Protein AF-A0A359DE04-F1 (afdb_monomer)

Secondary structure (DSSP, 8-state):
---SS---SS--EEEEEETTEEEEEEPPPPP-S-TTSHHHHHHHHHHHHHTTS-S-------TT---HHHHHHHT-

pLDDT: mean 72.46, std 16.11, range [36.03, 96.25]

Sequence (76 aa):
TSRKPQTTRHNMLGIKTEGEVQAIYVDTPGLHKNNEKALNRFMNKNASSALKDVDVVIFVVDRTRWTDEDQMVLER

Solvent-accessible surface area (backbone atoms only — not comparable to full-atom values): 5199 Å² total; per-residue (Å²): 136,76,92,59,84,85,80,57,90,58,70,50,74,46,80,50,74,57,92,96,44,74,49,78,43,72,51,63,52,81,77,71,90,70,62,86,44,71,66,46,50,53,47,51,50,52,34,59,50,54,65,69,78,47,97,74,84,86,88,85,75,59,94,91,55,87,51,74,59,56,53,56,61,72,77,106

Mean predicted aligned error: 9.65 Å

Radius of gyration: 14.09 Å; Cα contacts (8 Å, |Δi|>4): 56; chains: 1; bounding box: 43×27×33 Å

Nearest PDB structures (foldseek):
  5epw-assembly1_A  TM=4.673E-01  e=2.264E+00  Human coronavirus NL63
  4uc9-assembly1_A  TM=3.894E-01  e=3.847E+00  Human respiratory syncytial virus A2
  4uc9-assembly4_D  TM=3.923E-01  e=9.106E+00  Human respiratory syncytial virus A2

Foldseek 3Di:
DDPDQWPDPDFDWDWDDDVPDIDTDTDQRQQDPPPPDPSNVVSVVRNVVVVVPDPDDDQDDDPVDDDVSSVVVVVD

Structure (mmCIF, N/CA/C/O backbone):
data_AF-A0A359DE04-F1
#
_entry.id   AF-A0A359DE04-F1
#
loop_
_atom_site.group_PDB
_atom_site.id
_atom_site.type_symbol
_atom_site.label_atom_id
_atom_site.label_alt_id
_atom_site.label_comp_id
_atom_site.label_asym_id
_atom_site.label_entity_id
_atom_site.label_seq_id
_atom_site.pdbx_PDB_ins_code
_atom_site.Cartn_x
_atom_site.Cartn_y
_atom_site.Cartn_z
_atom_site.occupancy
_atom_site.B_iso_or_equiv
_atom_site.auth_seq_id
_atom_site.auth_comp_id
_atom_site.auth_asym_id
_atom_site.auth_atom_id
_atom_site.pdbx_PDB_model_num
ATOM 1 N N . THR A 1 1 ? -2.528 16.050 -10.191 1.00 46.84 1 THR A N 1
ATOM 2 C CA . THR A 1 1 ? -1.734 14.809 -10.311 1.00 46.84 1 THR A CA 1
ATOM 3 C C . THR A 1 1 ? -0.346 15.165 -10.823 1.00 46.84 1 THR A C 1
ATOM 5 O O . THR A 1 1 ? -0.227 15.874 -11.815 1.00 46.84 1 THR A O 1
ATOM 8 N N . SER A 1 2 ? 0.709 14.798 -10.092 1.00 36.03 2 SER A N 1
ATOM 9 C CA . SER A 1 2 ? 2.101 15.066 -10.492 1.00 36.03 2 SER A CA 1
ATOM 10 C C . SER A 1 2 ? 2.584 13.970 -11.443 1.00 36.03 2 SER A C 1
ATOM 12 O O . SER A 1 2 ? 2.333 12.800 -11.187 1.00 36.03 2 SER A O 1
ATOM 14 N N . ARG A 1 3 ? 3.284 14.334 -12.527 1.00 47.50 3 ARG A N 1
ATOM 15 C CA . ARG A 1 3 ? 3.876 13.377 -13.488 1.00 47.50 3 ARG A CA 1
ATOM 16 C C . ARG A 1 3 ? 5.232 12.820 -13.038 1.00 47.50 3 ARG A C 1
ATOM 18 O O . ARG A 1 3 ? 5.865 12.089 -13.793 1.00 47.50 3 ARG A O 1
ATOM 25 N N . LYS A 1 4 ? 5.722 13.207 -11.857 1.00 40.44 4 LYS A N 1
ATOM 26 C CA . LYS A 1 4 ? 6.971 12.663 -11.317 1.00 40.44 4 LYS A CA 1
ATOM 27 C C . LYS A 1 4 ? 6.671 11.351 -10.585 1.00 40.44 4 LYS A C 1
ATOM 29 O O . LYS A 1 4 ? 5.845 11.387 -9.672 1.00 40.44 4 LYS A O 1
ATOM 34 N N . PRO A 1 5 ? 7.341 10.237 -10.935 1.00 44.38 5 PRO A N 1
ATOM 35 C CA . PRO A 1 5 ? 7.344 9.046 -10.093 1.00 44.38 5 PRO A CA 1
ATOM 36 C C . PRO A 1 5 ? 7.785 9.445 -8.679 1.00 44.38 5 PRO A C 1
ATOM 38 O O . PRO A 1 5 ? 8.686 10.278 -8.555 1.00 44.38 5 PRO A O 1
ATOM 41 N N . GLN A 1 6 ? 7.166 8.871 -7.643 1.00 54.91 6 GLN A N 1
ATOM 42 C CA . GLN A 1 6 ? 7.503 9.108 -6.228 1.00 54.91 6 GLN A CA 1
ATOM 43 C C . GLN A 1 6 ? 7.300 10.551 -5.740 1.00 54.91 6 GLN A C 1
ATOM 45 O O . GLN A 1 6 ? 8.244 11.336 -5.616 1.00 54.91 6 GLN A O 1
ATOM 50 N N . THR A 1 7 ? 6.062 10.895 -5.383 1.00 48.16 7 THR A N 1
ATOM 51 C CA . THR A 1 7 ? 5.756 12.154 -4.681 1.00 48.16 7 THR A CA 1
ATOM 52 C C . THR A 1 7 ? 5.625 12.017 -3.166 1.00 48.16 7 THR A C 1
ATOM 54 O O . THR A 1 7 ? 5.751 13.027 -2.473 1.00 48.16 7 THR A O 1
ATOM 57 N N . THR A 1 8 ? 5.428 10.812 -2.627 1.00 52.53 8 THR A N 1
ATOM 58 C CA . THR A 1 8 ? 5.164 10.614 -1.196 1.00 52.53 8 THR A CA 1
ATOM 59 C C . THR A 1 8 ? 6.432 10.203 -0.445 1.00 52.53 8 THR A C 1
ATOM 61 O O . THR A 1 8 ? 6.853 9.053 -0.456 1.00 52.53 8 THR A O 1
ATOM 64 N N . ARG A 1 9 ? 7.090 11.180 0.196 1.00 52.56 9 ARG A N 1
ATOM 65 C CA . ARG A 1 9 ? 8.250 10.948 1.089 1.00 52.56 9 ARG A CA 1
ATOM 66 C C . ARG A 1 9 ? 7.858 10.710 2.553 1.00 52.56 9 ARG A C 1
ATOM 68 O O . ARG A 1 9 ? 8.690 10.267 3.338 1.00 52.56 9 ARG A O 1
ATOM 75 N N . HIS A 1 10 ? 6.611 11.014 2.900 1.00 50.94 10 HIS A N 1
ATOM 76 C CA . HIS A 1 10 ? 5.995 10.788 4.204 1.00 50.94 10 HIS A CA 1
ATOM 77 C C . HIS A 1 10 ? 4.791 9.873 3.991 1.00 50.94 10 HIS A C 1
ATOM 79 O O . HIS A 1 10 ? 4.068 10.094 3.025 1.00 50.94 10 HIS A O 1
ATOM 85 N N . ASN A 1 11 ? 4.576 8.873 4.849 1.00 55.69 11 ASN A N 1
ATOM 86 C CA . ASN A 1 11 ? 3.394 8.012 4.774 1.00 55.69 11 ASN A CA 1
ATOM 87 C C . ASN A 1 11 ? 2.141 8.903 4.818 1.00 55.69 11 ASN A C 1
ATOM 89 O O . ASN A 1 11 ? 1.843 9.494 5.857 1.00 55.69 11 ASN A O 1
ATOM 93 N N . MET A 1 12 ? 1.444 9.070 3.691 1.00 58.59 12 MET A N 1
ATOM 94 C CA . MET A 1 12 ? 0.156 9.755 3.710 1.00 58.59 12 MET A CA 1
ATOM 95 C C . MET A 1 12 ? -0.836 8.839 4.409 1.00 58.59 12 MET A C 1
ATOM 97 O O . MET A 1 12 ? -0.985 7.678 4.028 1.00 58.59 12 MET A O 1
ATOM 101 N N . LEU A 1 13 ? -1.480 9.377 5.440 1.00 68.94 13 LEU A N 1
ATOM 102 C CA . LEU A 1 13 ? -2.507 8.689 6.196 1.00 68.94 13 LEU A CA 1
ATOM 103 C C . LEU A 1 13 ? -3.869 9.042 5.595 1.00 68.94 13 LEU A C 1
ATOM 105 O O . LEU A 1 13 ? -4.315 10.186 5.688 1.00 68.94 13 LEU A O 1
ATOM 109 N N . GLY A 1 14 ? -4.522 8.076 4.959 1.00 82.69 14 GLY A N 1
ATOM 110 C CA . GLY A 1 14 ? -5.944 8.162 4.643 1.00 82.69 14 GLY A CA 1
ATOM 111 C C . GLY A 1 14 ? -6.744 7.581 5.802 1.00 82.69 14 GLY A C 1
ATOM 112 O O . GLY A 1 14 ? -6.432 6.489 6.255 1.00 82.69 14 GLY A O 1
ATOM 113 N N . ILE A 1 15 ? -7.776 8.269 6.283 1.00 89.69 15 ILE A N 1
ATOM 114 C CA . ILE A 1 15 ? -8.662 7.731 7.326 1.00 89.69 15 ILE A CA 1
ATOM 115 C C . ILE A 1 15 ? -10.070 7.642 6.749 1.00 89.69 15 ILE A C 1
ATOM 117 O O . ILE A 1 15 ? -10.621 8.649 6.301 1.00 89.69 15 ILE A O 1
ATOM 121 N N . LYS A 1 16 ? -10.652 6.440 6.762 1.00 91.62 16 LYS A N 1
ATOM 122 C CA . LYS A 1 16 ? -12.064 6.216 6.447 1.00 91.62 16 LYS A CA 1
ATOM 123 C C . LYS A 1 16 ? -12.757 5.636 7.672 1.00 91.62 16 LYS A C 1
ATOM 125 O O . LYS A 1 16 ? -12.451 4.523 8.084 1.00 91.62 16 LYS A O 1
ATOM 130 N N . THR A 1 17 ? -13.732 6.365 8.196 1.00 95.00 17 THR A N 1
ATOM 131 C CA . THR A 1 17 ? -14.590 5.893 9.286 1.00 95.00 17 THR A CA 1
ATOM 132 C C . THR A 1 17 ? -15.977 5.582 8.740 1.00 95.00 17 THR A C 1
ATOM 134 O O . THR A 1 17 ? -16.559 6.402 8.031 1.00 95.00 17 THR A O 1
ATOM 137 N N . GLU A 1 18 ? -16.506 4.406 9.064 1.00 96.25 18 GLU A N 1
ATOM 138 C CA . GLU A 1 18 ? -17.846 3.960 8.686 1.00 96.25 18 GLU A CA 1
ATOM 139 C C . GLU A 1 18 ? -18.490 3.236 9.876 1.00 96.25 18 GLU A C 1
ATOM 141 O O . GLU A 1 18 ? -18.070 2.147 10.263 1.00 96.25 18 GLU A O 1
ATOM 146 N N . GLY A 1 19 ? -19.489 3.875 10.496 1.00 96.19 19 GLY A N 1
ATOM 147 C CA . GLY A 1 19 ? -20.086 3.388 11.741 1.00 96.19 19 GLY A CA 1
ATOM 148 C C . GLY A 1 19 ? -19.048 3.279 12.862 1.00 96.19 19 GLY A C 1
ATOM 149 O O . GLY A 1 19 ? -18.372 4.255 13.183 1.00 96.19 19 GLY A O 1
ATOM 150 N N . GLU A 1 20 ? -18.917 2.083 13.435 1.00 96.12 20 GLU A N 1
ATOM 151 C CA . GLU A 1 20 ? -17.955 1.767 14.502 1.00 96.12 20 GLU A CA 1
ATOM 152 C C . GLU A 1 20 ? -16.578 1.320 13.974 1.00 96.12 20 GLU A C 1
ATOM 154 O O . GLU A 1 20 ? -15.694 0.976 14.754 1.00 96.12 20 GLU A O 1
ATOM 159 N N . VAL A 1 21 ? -16.373 1.322 12.652 1.00 94.31 21 VAL A N 1
ATOM 160 C CA . VAL A 1 21 ? -15.131 0.865 12.016 1.00 94.31 21 VAL A CA 1
ATOM 161 C C . VAL A 1 21 ? -14.318 2.056 11.520 1.00 94.31 21 VAL A C 1
ATOM 163 O O . VAL A 1 21 ? -14.842 2.948 10.853 1.00 94.31 21 VAL A O 1
ATOM 166 N N . GLN A 1 22 ? -13.013 2.045 11.792 1.00 93.38 22 GLN A N 1
ATOM 167 C CA . GLN A 1 22 ? -12.062 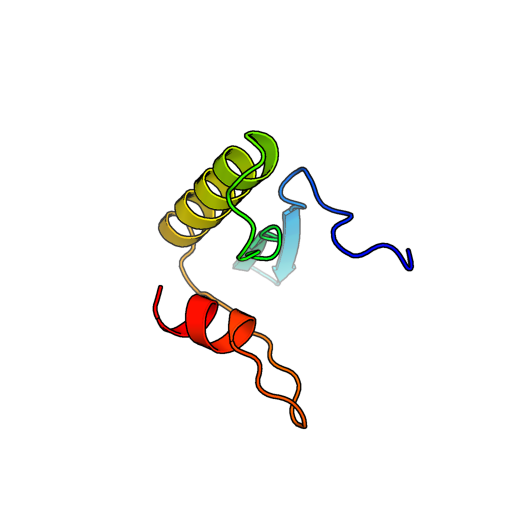3.015 11.254 1.00 93.38 22 GLN A CA 1
ATOM 168 C C . GLN A 1 22 ? -10.937 2.291 10.518 1.00 93.38 22 GLN A C 1
ATOM 170 O O . GLN A 1 22 ? -10.151 1.568 11.121 1.00 93.38 22 GLN A O 1
ATOM 175 N N . ALA A 1 23 ? -10.860 2.505 9.208 1.00 91.25 23 ALA A N 1
ATOM 176 C CA . ALA A 1 23 ? -9.779 2.023 8.367 1.00 91.25 23 ALA A CA 1
ATOM 177 C C . ALA A 1 23 ? -8.740 3.131 8.172 1.00 91.25 23 ALA A C 1
ATOM 179 O O . ALA A 1 23 ? -9.069 4.254 7.774 1.00 91.25 23 ALA A O 1
ATOM 180 N N . ILE A 1 24 ? -7.480 2.795 8.436 1.00 88.44 24 ILE A N 1
ATOM 181 C CA . ILE A 1 24 ? -6.335 3.686 8.283 1.00 88.44 24 ILE A CA 1
ATOM 182 C C . ILE A 1 24 ? -5.499 3.174 7.108 1.00 88.44 24 ILE A C 1
ATOM 184 O O . ILE A 1 24 ? -4.877 2.119 7.179 1.00 88.44 24 ILE A O 1
ATOM 188 N N . TYR A 1 25 ? -5.496 3.924 6.013 1.00 85.81 25 TYR A N 1
ATOM 189 C CA . TYR A 1 25 ? -4.708 3.643 4.821 1.00 85.81 25 TYR A CA 1
ATOM 190 C C . TYR A 1 25 ? -3.345 4.306 4.943 1.00 85.81 25 TYR A C 1
ATOM 192 O O . TYR A 1 25 ? -3.249 5.520 5.132 1.00 85.81 25 TYR A O 1
ATOM 200 N N . VAL A 1 26 ? -2.296 3.507 4.797 1.00 78.06 26 VAL A N 1
ATOM 201 C CA . VAL A 1 26 ? -0.912 3.972 4.814 1.00 78.06 26 VAL A CA 1
ATOM 202 C C . VAL A 1 26 ? -0.359 3.840 3.402 1.00 78.06 26 VAL A C 1
ATOM 204 O O . VAL A 1 26 ? -0.260 2.733 2.877 1.00 78.06 26 VAL A O 1
ATOM 207 N N . ASP A 1 27 ? -0.006 4.964 2.779 1.00 72.94 27 ASP A N 1
ATOM 208 C CA . ASP A 1 27 ? 0.724 4.936 1.509 1.00 72.94 27 ASP A CA 1
ATOM 209 C C . ASP A 1 27 ? 2.182 4.533 1.771 1.00 72.94 27 ASP A C 1
ATOM 211 O O . ASP A 1 27 ? 2.858 5.147 2.605 1.00 72.94 27 ASP A O 1
ATOM 215 N N . THR A 1 28 ? 2.668 3.506 1.072 1.00 63.78 28 THR A N 1
ATOM 216 C CA . THR A 1 28 ? 4.077 3.100 1.139 1.00 63.78 28 THR A CA 1
ATOM 217 C C . THR A 1 28 ? 4.807 3.651 -0.084 1.00 63.78 28 THR A C 1
ATOM 219 O O . THR A 1 28 ? 4.319 3.513 -1.206 1.00 63.78 28 THR A O 1
ATOM 222 N N . PRO A 1 29 ? 5.978 4.293 0.078 1.00 62.75 29 PRO A N 1
ATOM 223 C CA . PRO A 1 29 ? 6.757 4.712 -1.076 1.00 62.75 29 PRO A CA 1
ATOM 224 C C . PRO A 1 29 ? 7.114 3.480 -1.918 1.00 62.75 29 PRO A C 1
ATOM 226 O O . PRO A 1 29 ? 7.600 2.489 -1.378 1.00 62.75 29 PRO A O 1
ATOM 229 N N . GLY A 1 30 ? 6.912 3.557 -3.235 1.00 59.00 30 GLY A N 1
ATOM 230 C CA . GLY A 1 30 ? 7.229 2.472 -4.170 1.00 59.00 30 GLY A CA 1
ATOM 231 C C . GLY A 1 30 ? 8.644 1.903 -3.991 1.00 59.00 30 GLY A C 1
ATOM 232 O O . GLY A 1 30 ? 9.618 2.638 -3.788 1.00 59.00 30 GLY A O 1
ATOM 233 N N . LEU A 1 31 ? 8.746 0.579 -4.055 1.00 62.69 31 LEU A N 1
ATOM 234 C CA . LEU A 1 31 ? 10.000 -0.149 -3.906 1.00 62.69 31 LEU A CA 1
ATOM 235 C C . LEU A 1 31 ? 10.798 -0.043 -5.211 1.00 62.69 31 LEU A C 1
ATOM 237 O O . LEU A 1 31 ? 10.359 -0.514 -6.252 1.00 62.69 31 LEU A O 1
ATOM 241 N N . HIS A 1 32 ? 11.978 0.577 -5.161 1.00 60.44 32 HIS A N 1
ATOM 242 C CA . HIS A 1 32 ? 12.850 0.727 -6.330 1.00 60.44 32 HIS A CA 1
ATOM 243 C C . HIS A 1 32 ? 14.118 -0.119 -6.202 1.00 60.44 32 HIS A C 1
ATOM 245 O O . HIS A 1 32 ? 14.771 -0.129 -5.155 1.00 60.44 32 HIS A O 1
ATOM 251 N N . LYS A 1 33 ? 14.522 -0.757 -7.310 1.00 52.38 33 LYS A N 1
ATOM 252 C CA . LYS A 1 33 ? 15.732 -1.602 -7.403 1.00 52.38 33 LYS A CA 1
ATOM 253 C C . LYS A 1 33 ? 17.049 -0.864 -7.115 1.00 52.38 33 LYS A C 1
ATOM 255 O O . LYS A 1 33 ? 18.010 -1.472 -6.647 1.00 52.38 33 LYS A O 1
ATOM 260 N N . ASN A 1 34 ? 17.119 0.444 -7.370 1.00 53.06 34 ASN A N 1
ATOM 261 C CA . ASN A 1 34 ? 18.384 1.188 -7.359 1.00 53.06 34 ASN A CA 1
ATOM 262 C C . ASN A 1 34 ? 18.822 1.599 -5.940 1.00 53.06 34 ASN A C 1
ATOM 264 O O . ASN A 1 34 ? 18.686 2.749 -5.531 1.00 53.06 34 ASN A O 1
ATOM 268 N N . ASN A 1 35 ? 19.390 0.659 -5.187 1.00 52.59 35 ASN A N 1
ATOM 269 C CA . ASN A 1 35 ? 19.834 0.822 -3.793 1.00 52.59 35 ASN A CA 1
ATOM 270 C C . ASN A 1 35 ? 21.108 1.675 -3.580 1.00 52.59 35 ASN A C 1
ATOM 272 O O . ASN A 1 35 ? 21.602 1.772 -2.452 1.00 52.59 35 ASN A O 1
ATOM 276 N N . GLU A 1 36 ? 21.656 2.305 -4.622 1.00 51.41 36 GLU A N 1
ATOM 277 C CA . GLU A 1 36 ? 22.941 3.016 -4.528 1.00 51.41 36 GLU A CA 1
ATOM 278 C C . GLU A 1 36 ? 22.868 4.302 -3.693 1.00 51.41 36 GLU A C 1
ATOM 280 O O . GLU A 1 36 ? 23.816 4.659 -2.991 1.00 51.41 36 GLU A O 1
ATOM 285 N N . LYS A 1 37 ? 21.720 4.988 -3.690 1.00 61.38 37 LYS A N 1
ATOM 286 C CA . LYS A 1 37 ? 21.544 6.247 -2.951 1.00 61.38 37 LYS A CA 1
ATOM 287 C C . LYS A 1 37 ? 21.006 5.979 -1.546 1.00 61.38 37 LYS A C 1
ATOM 289 O O . LYS A 1 37 ? 20.012 5.279 -1.378 1.00 61.38 37 LYS A O 1
ATOM 294 N N . ALA A 1 38 ? 21.617 6.593 -0.528 1.00 62.72 38 ALA A N 1
ATOM 295 C CA . ALA A 1 38 ? 21.218 6.451 0.881 1.00 62.72 38 ALA A CA 1
ATOM 296 C C . ALA A 1 38 ? 19.723 6.745 1.130 1.00 62.72 38 ALA A C 1
ATOM 298 O O . ALA A 1 38 ? 19.100 6.104 1.975 1.00 62.72 38 ALA A O 1
ATOM 299 N N . LEU A 1 39 ? 19.139 7.649 0.337 1.00 60.22 39 LEU A N 1
ATOM 300 C CA . LEU A 1 39 ? 17.709 7.957 0.346 1.00 60.22 39 LEU A CA 1
ATOM 301 C C . LEU A 1 39 ? 16.840 6.720 0.046 1.00 60.22 39 LEU A C 1
ATOM 303 O O . LEU A 1 39 ? 15.857 6.483 0.739 1.00 60.22 39 LEU A O 1
ATOM 307 N N . ASN A 1 40 ? 17.239 5.891 -0.923 1.00 60.00 40 ASN A N 1
ATOM 308 C CA . ASN A 1 40 ? 16.486 4.696 -1.312 1.00 60.00 40 ASN A CA 1
ATOM 309 C C . ASN A 1 40 ? 16.546 3.616 -0.228 1.00 60.00 40 ASN A C 1
ATOM 311 O O . ASN A 1 40 ? 15.548 2.952 0.033 1.00 60.00 40 ASN A O 1
ATOM 315 N N . ARG A 1 41 ? 17.674 3.492 0.487 1.00 63.78 41 ARG A N 1
ATOM 316 C CA . ARG A 1 41 ? 17.767 2.594 1.653 1.00 63.78 41 ARG A CA 1
ATOM 317 C C . ARG A 1 41 ? 16.837 3.023 2.787 1.00 63.78 41 ARG A C 1
ATOM 319 O O . ARG A 1 41 ? 16.181 2.176 3.385 1.00 63.78 41 ARG A O 1
ATOM 326 N N . PHE A 1 42 ? 16.765 4.324 3.069 1.00 63.94 42 PHE A N 1
ATOM 327 C CA . PHE A 1 42 ? 15.844 4.864 4.071 1.00 63.94 42 PHE A CA 1
ATOM 328 C C . PHE A 1 42 ? 14.377 4.626 3.679 1.00 63.94 42 PHE A C 1
ATOM 330 O O . PHE A 1 42 ? 13.596 4.148 4.498 1.00 63.94 42 PHE A O 1
ATOM 337 N N . MET A 1 43 ? 14.022 4.867 2.413 1.00 62.53 43 MET A N 1
ATOM 338 C CA . MET A 1 43 ? 12.669 4.622 1.900 1.00 62.53 43 MET A CA 1
ATOM 339 C C . MET A 1 43 ? 12.285 3.139 1.964 1.00 62.53 43 MET A C 1
ATOM 341 O O . MET A 1 43 ? 11.219 2.815 2.479 1.00 62.53 43 MET A O 1
ATOM 345 N N . ASN A 1 44 ? 13.183 2.234 1.560 1.00 65.62 44 ASN A N 1
ATOM 346 C CA . ASN A 1 44 ? 12.947 0.789 1.643 1.00 65.62 44 ASN A CA 1
ATOM 347 C C . ASN A 1 44 ? 12.783 0.308 3.095 1.00 65.62 44 ASN A C 1
ATOM 349 O O . ASN A 1 44 ? 11.9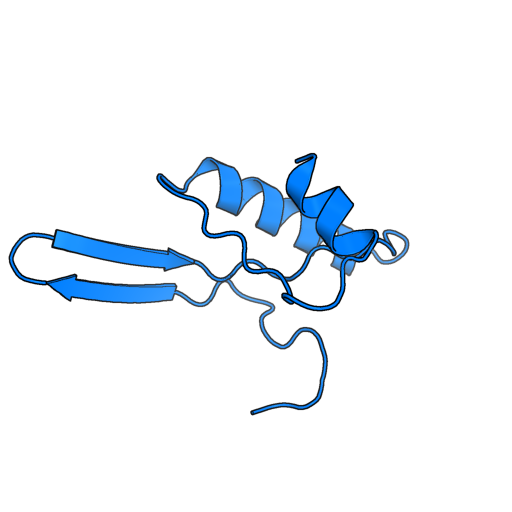78 -0.587 3.356 1.00 65.62 44 ASN A O 1
ATOM 353 N N . LYS A 1 45 ? 13.506 0.904 4.056 1.00 66.25 45 LYS A N 1
ATOM 354 C CA . LYS A 1 45 ? 13.332 0.603 5.486 1.00 66.25 45 LYS A CA 1
ATOM 355 C C . LYS A 1 45 ? 11.961 1.054 5.995 1.00 66.25 45 LYS A C 1
ATOM 357 O O . LYS A 1 45 ? 11.313 0.286 6.699 1.00 66.25 45 LYS A O 1
ATOM 362 N N . ASN A 1 46 ? 11.504 2.246 5.612 1.00 65.25 46 ASN A N 1
ATOM 363 C CA . ASN A 1 46 ? 10.181 2.743 6.000 1.00 65.25 46 ASN A CA 1
ATOM 364 C C . ASN A 1 46 ? 9.053 1.911 5.386 1.00 65.25 46 ASN A C 1
ATOM 366 O O . ASN A 1 46 ? 8.131 1.547 6.106 1.00 65.25 46 ASN A O 1
ATOM 370 N N . ALA A 1 47 ? 9.159 1.544 4.105 1.00 65.56 47 ALA A N 1
ATOM 371 C CA . ALA A 1 47 ? 8.196 0.654 3.458 1.00 65.56 47 ALA A CA 1
ATOM 372 C C . ALA A 1 47 ? 8.144 -0.718 4.156 1.00 65.56 47 ALA A C 1
ATOM 374 O O . ALA A 1 47 ? 7.070 -1.212 4.477 1.00 65.56 47 ALA A O 1
ATOM 375 N N . SER A 1 48 ? 9.307 -1.289 4.493 1.00 68.19 48 SER A N 1
ATOM 376 C CA . SER A 1 48 ? 9.381 -2.571 5.213 1.00 68.19 48 SER A CA 1
ATOM 377 C C . SER A 1 48 ? 8.822 -2.495 6.639 1.00 68.19 48 SER A C 1
ATOM 379 O O . S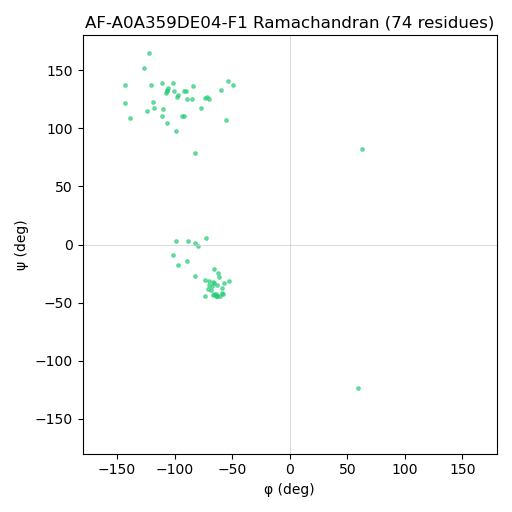ER A 1 48 ? 8.306 -3.488 7.136 1.00 68.19 48 SER A O 1
ATOM 381 N N . SER A 1 49 ? 8.955 -1.351 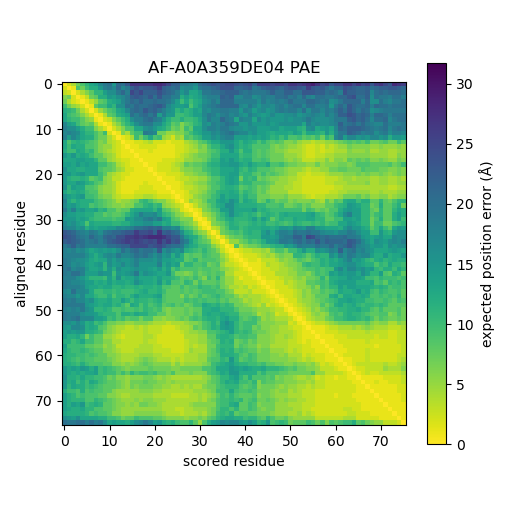7.320 1.00 66.06 49 SER A N 1
ATOM 382 C CA . SER A 1 49 ? 8.362 -1.151 8.650 1.00 66.06 49 SER A CA 1
ATOM 383 C C . SER A 1 49 ? 6.852 -0.980 8.556 1.00 66.06 49 SER A C 1
ATOM 385 O O . SER A 1 49 ? 6.133 -1.615 9.311 1.00 66.06 49 SER A O 1
ATOM 387 N N . ALA A 1 50 ? 6.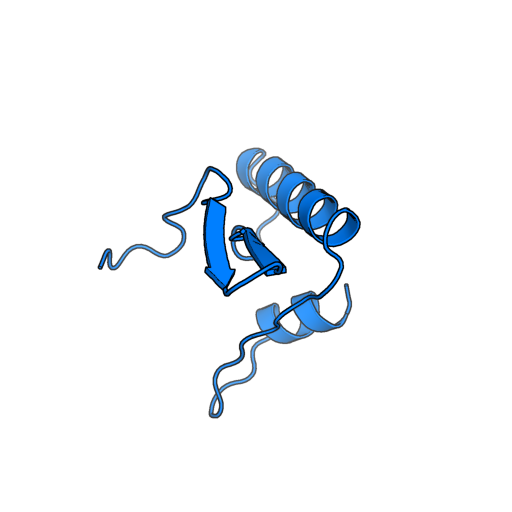373 -0.188 7.593 1.00 65.88 50 ALA A N 1
ATOM 388 C CA . ALA A 1 50 ? 4.947 0.016 7.374 1.00 65.88 50 ALA A CA 1
ATOM 389 C C . ALA A 1 50 ? 4.220 -1.306 7.087 1.00 65.88 50 ALA A C 1
ATOM 391 O O . ALA A 1 50 ? 3.130 -1.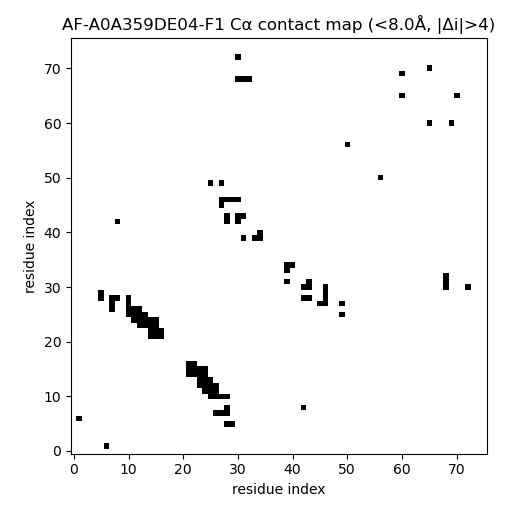512 7.599 1.00 65.88 50 ALA A O 1
ATOM 392 N N . LEU A 1 51 ? 4.845 -2.232 6.350 1.00 66.88 51 LEU A N 1
ATOM 393 C CA . LEU A 1 51 ? 4.277 -3.561 6.096 1.00 66.88 51 LEU A CA 1
ATOM 394 C C . LEU A 1 51 ? 4.153 -4.447 7.349 1.00 66.88 51 LEU A C 1
ATOM 396 O O . LEU A 1 51 ? 3.365 -5.385 7.334 1.00 66.88 51 LEU A O 1
ATOM 400 N N . LYS A 1 52 ? 4.908 -4.185 8.424 1.00 69.00 52 LYS A N 1
ATOM 401 C CA . LYS A 1 52 ? 4.817 -4.971 9.670 1.00 69.00 52 LYS A CA 1
ATOM 402 C C . LYS A 1 52 ? 3.672 -4.541 10.576 1.00 69.00 52 LYS A C 1
ATOM 404 O O . LYS A 1 52 ? 3.195 -5.356 11.355 1.00 69.00 52 LYS A O 1
ATOM 409 N N . ASP A 1 53 ? 3.277 -3.278 10.484 1.00 72.19 53 ASP A N 1
ATOM 410 C CA . ASP A 1 53 ? 2.314 -2.666 11.399 1.00 72.19 53 ASP A CA 1
ATOM 411 C C . ASP A 1 53 ? 0.889 -2.629 10.813 1.00 72.19 53 ASP A C 1
ATOM 413 O O . ASP A 1 53 ? -0.013 -2.070 11.432 1.00 72.19 53 ASP A O 1
ATOM 417 N N . VAL A 1 54 ? 0.675 -3.192 9.615 1.00 79.25 54 VAL A N 1
ATOM 418 C CA . VAL A 1 54 ? -0.631 -3.224 8.936 1.00 79.25 54 VAL A CA 1
ATOM 419 C C . VAL A 1 54 ? -1.307 -4.585 9.072 1.00 79.25 54 VAL A C 1
ATOM 421 O O . VAL A 1 54 ? -0.677 -5.626 8.904 1.00 79.25 54 VAL A O 1
ATOM 424 N N . ASP A 1 55 ? -2.620 -4.574 9.301 1.00 85.62 55 ASP A N 1
ATOM 425 C CA . ASP A 1 55 ? -3.428 -5.798 9.370 1.00 85.62 55 ASP A CA 1
ATOM 426 C C . ASP A 1 55 ? -3.656 -6.435 7.988 1.00 85.62 55 ASP A C 1
ATOM 428 O O . ASP A 1 55 ? -3.820 -7.649 7.868 1.00 85.62 55 ASP A O 1
ATOM 432 N N . VAL A 1 56 ? -3.696 -5.612 6.931 1.00 86.62 56 VAL A N 1
ATOM 433 C CA . VAL A 1 56 ? -3.989 -6.032 5.553 1.00 86.62 56 VAL A CA 1
ATOM 434 C C . VAL A 1 56 ? -3.136 -5.242 4.564 1.00 86.62 56 VAL A C 1
ATOM 436 O O . VAL A 1 56 ? -3.015 -4.022 4.663 1.00 86.62 56 VAL A O 1
ATOM 439 N N . VAL A 1 57 ? -2.600 -5.938 3.558 1.00 86.50 57 VAL A N 1
ATOM 440 C CA . VAL A 1 57 ? -1.847 -5.345 2.445 1.00 86.50 57 VAL A CA 1
ATOM 441 C C . VAL A 1 57 ? -2.689 -5.380 1.171 1.00 86.50 57 VAL A C 1
ATOM 443 O O . VAL A 1 57 ? -3.242 -6.417 0.810 1.00 86.50 57 VAL A O 1
ATOM 446 N N . ILE A 1 58 ? -2.762 -4.249 0.463 1.00 87.00 58 ILE A N 1
ATOM 447 C CA . ILE A 1 58 ? -3.392 -4.154 -0.860 1.00 87.00 58 ILE A CA 1
ATOM 448 C C . ILE A 1 58 ? -2.287 -4.013 -1.905 1.00 87.00 58 ILE A C 1
ATOM 450 O O . ILE A 1 58 ? -1.704 -2.940 -2.058 1.00 87.00 58 ILE A O 1
ATOM 454 N N . PHE A 1 59 ? -2.008 -5.093 -2.636 1.00 87.94 59 PHE A N 1
ATOM 455 C CA . PHE A 1 59 ? -1.046 -5.072 -3.734 1.00 87.94 59 PHE A CA 1
ATOM 456 C C . PHE A 1 59 ? -1.754 -4.758 -5.058 1.00 87.94 59 PHE A C 1
ATOM 458 O O . PHE A 1 59 ? -2.540 -5.557 -5.567 1.00 87.94 59 PHE A O 1
ATOM 465 N N . VAL A 1 60 ? -1.496 -3.566 -5.598 1.00 85.75 60 VAL A N 1
ATOM 466 C CA . VAL A 1 60 ? -2.080 -3.096 -6.860 1.00 85.75 60 VAL A CA 1
ATOM 467 C C . VAL A 1 60 ? -1.084 -3.316 -7.991 1.00 85.75 60 VAL A C 1
ATOM 469 O O . VAL A 1 60 ? 0.045 -2.842 -7.909 1.00 85.75 60 VAL A O 1
ATOM 472 N N . VAL A 1 61 ? -1.523 -3.986 -9.056 1.00 87.56 61 VA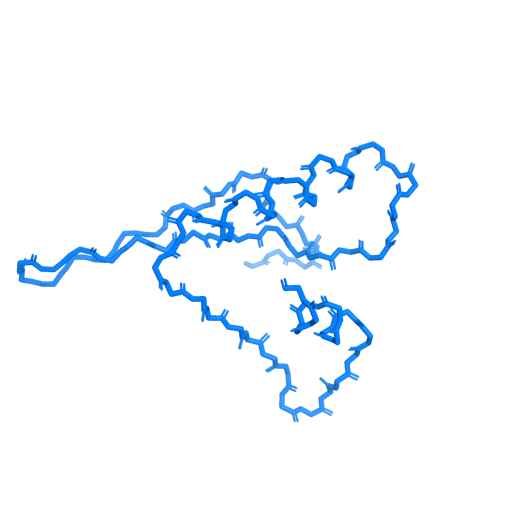L A N 1
ATOM 473 C CA . VAL A 1 61 ? -0.704 -4.298 -10.237 1.00 87.56 61 VAL A CA 1
ATOM 474 C C . VAL A 1 61 ? -1.386 -3.835 -11.520 1.00 87.56 61 VAL A C 1
ATOM 476 O O . VAL A 1 61 ? -2.618 -3.771 -11.597 1.00 87.56 61 VAL A O 1
ATOM 479 N N . ASP A 1 62 ? -0.594 -3.517 -12.544 1.00 88.88 62 ASP A N 1
ATOM 480 C CA . ASP A 1 62 ? -1.129 -3.264 -13.881 1.00 88.88 62 ASP A CA 1
ATOM 481 C C . ASP A 1 62 ? -1.589 -4.588 -14.505 1.00 88.88 62 ASP A C 1
ATOM 483 O O . ASP A 1 62 ? -0.836 -5.555 -14.606 1.00 88.88 62 ASP A O 1
ATOM 487 N N . ARG A 1 63 ? -2.842 -4.634 -14.968 1.00 91.62 63 ARG A N 1
ATOM 488 C CA . ARG A 1 63 ? -3.429 -5.831 -15.591 1.00 91.62 63 ARG A CA 1
ATOM 489 C C . ARG A 1 63 ? -2.634 -6.327 -16.803 1.00 91.62 63 ARG A C 1
ATOM 491 O O . ARG A 1 63 ? -2.661 -7.515 -17.110 1.00 91.62 63 ARG A O 1
ATOM 498 N N . THR A 1 64 ? -2.030 -5.414 -17.553 1.00 94.75 64 THR A N 1
ATOM 499 C CA . THR A 1 64 ? -1.430 -5.693 -18.865 1.00 94.75 64 THR A CA 1
ATOM 500 C C . THR A 1 64 ? 0.083 -5.823 -18.815 1.00 94.75 64 THR A C 1
ATOM 502 O O . THR A 1 64 ? 0.695 -6.209 -19.811 1.00 94.75 64 THR A O 1
ATOM 505 N N . ARG A 1 65 ? 0.696 -5.501 -17.674 1.00 91.19 65 ARG A N 1
ATOM 506 C CA . ARG A 1 65 ? 2.142 -5.421 -17.550 1.00 91.19 65 ARG A CA 1
ATOM 507 C C . ARG A 1 65 ? 2.595 -5.928 -16.192 1.00 91.19 65 ARG A C 1
ATOM 509 O O . ARG A 1 65 ? 2.248 -5.358 -15.170 1.00 91.19 65 ARG A O 1
ATOM 516 N N . TRP A 1 66 ? 3.446 -6.945 -16.228 1.00 91.25 66 TRP A N 1
ATOM 517 C CA . TRP A 1 66 ? 4.208 -7.405 -15.075 1.00 91.25 66 TRP A CA 1
ATOM 518 C C . TRP A 1 66 ? 5.665 -6.992 -15.242 1.00 91.25 66 TRP A C 1
ATOM 520 O O . TRP A 1 66 ? 6.243 -7.167 -16.320 1.00 91.25 66 TRP A O 1
ATOM 530 N N . THR A 1 67 ? 6.259 -6.424 -14.203 1.00 88.44 67 THR A N 1
ATOM 531 C CA . THR A 1 67 ? 7.658 -6.001 -14.190 1.00 88.44 67 THR A CA 1
ATOM 532 C C . THR A 1 67 ? 8.420 -6.685 -13.066 1.00 88.44 67 THR A C 1
ATOM 534 O O . THR A 1 67 ? 7.841 -7.218 -12.122 1.00 88.44 67 THR A O 1
ATOM 537 N N . ASP A 1 68 ? 9.747 -6.634 -13.128 1.00 86.62 68 ASP A N 1
ATOM 538 C CA . ASP A 1 68 ? 10.555 -7.143 -12.025 1.00 86.62 68 ASP A CA 1
ATOM 539 C C . ASP A 1 68 ? 10.327 -6.381 -10.708 1.00 86.62 68 ASP A C 1
ATOM 541 O O . ASP A 1 68 ? 10.626 -6.916 -9.644 1.00 86.62 68 ASP A O 1
ATOM 545 N N . GLU A 1 69 ? 9.870 -5.122 -10.758 1.00 80.25 69 GLU A N 1
ATOM 546 C CA . GLU A 1 69 ? 9.527 -4.372 -9.543 1.00 80.25 69 GLU A CA 1
ATOM 547 C C . GLU A 1 69 ? 8.280 -4.976 -8.877 1.00 80.25 69 GLU A C 1
ATOM 549 O O . GLU A 1 69 ? 8.273 -5.140 -7.659 1.00 80.25 69 GLU A O 1
ATOM 554 N N . ASP A 1 70 ? 7.289 -5.409 -9.666 1.00 85.19 70 ASP A N 1
ATOM 555 C CA . ASP A 1 70 ? 6.105 -6.123 -9.166 1.00 85.19 70 ASP A CA 1
ATOM 556 C C . ASP A 1 70 ? 6.498 -7.471 -8.545 1.00 85.19 70 ASP A C 1
ATOM 558 O O . ASP A 1 70 ? 6.074 -7.798 -7.436 1.00 85.19 70 ASP A O 1
ATOM 562 N N . GLN A 1 71 ? 7.379 -8.222 -9.218 1.00 88.12 71 GLN A N 1
ATOM 563 C CA . GLN A 1 71 ? 7.900 -9.490 -8.697 1.00 88.12 71 GLN A CA 1
ATOM 564 C C . GLN A 1 71 ? 8.601 -9.302 -7.344 1.00 88.12 71 GLN A C 1
ATOM 566 O O . GLN A 1 71 ? 8.390 -10.079 -6.417 1.00 88.12 71 GLN A O 1
ATOM 571 N N . MET A 1 72 ?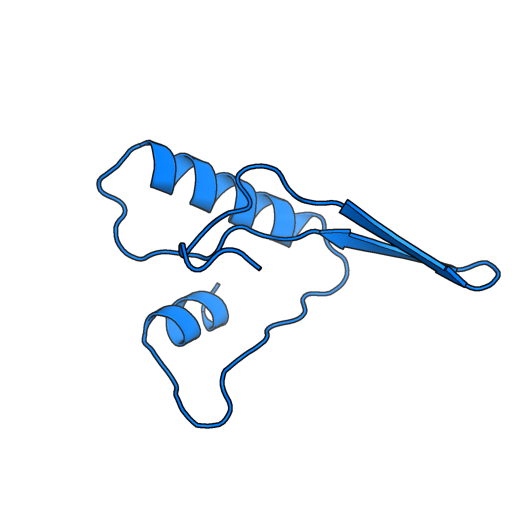 9.400 -8.244 -7.201 1.00 82.19 72 MET A N 1
ATOM 572 C CA . MET A 1 72 ? 10.087 -7.945 -5.944 1.00 82.19 72 MET A CA 1
ATOM 573 C C . MET A 1 72 ? 9.148 -7.562 -4.802 1.00 82.19 72 MET A C 1
ATOM 575 O O . MET A 1 72 ? 9.483 -7.808 -3.645 1.00 82.19 72 MET A O 1
ATOM 579 N N . VAL A 1 73 ? 8.023 -6.910 -5.105 1.00 81.12 73 VAL A N 1
ATOM 580 C CA . VAL A 1 73 ? 7.001 -6.585 -4.101 1.00 81.12 73 VAL A CA 1
ATOM 581 C C . VAL A 1 73 ? 6.285 -7.861 -3.655 1.00 81.12 73 VAL A C 1
ATOM 583 O O . VAL A 1 73 ? 6.015 -8.007 -2.470 1.00 81.12 73 VAL A O 1
ATOM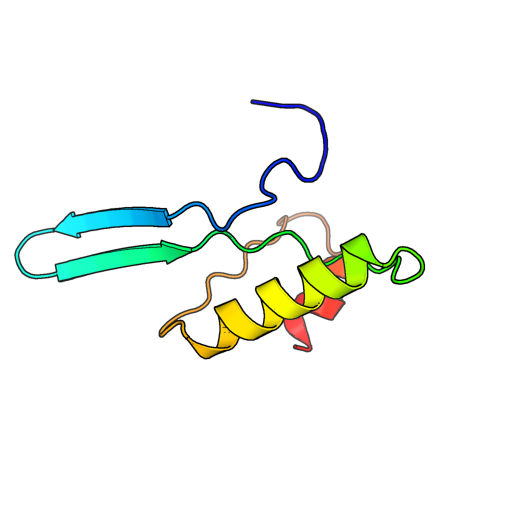 586 N N . LEU A 1 74 ? 6.022 -8.795 -4.575 1.00 84.62 74 LEU A N 1
ATOM 587 C CA . LEU A 1 74 ? 5.362 -10.070 -4.278 1.00 84.62 74 LEU A CA 1
ATOM 588 C C . LEU A 1 74 ? 6.207 -11.010 -3.401 1.00 84.62 74 LEU A C 1
ATOM 590 O O . LEU A 1 74 ? 5.659 -11.748 -2.590 1.00 84.62 74 LEU A O 1
ATOM 594 N N . GLU A 1 75 ? 7.528 -11.021 -3.583 1.00 82.31 75 GLU A N 1
ATOM 595 C CA . GLU A 1 75 ? 8.451 -11.910 -2.855 1.00 82.31 75 GLU A CA 1
ATOM 596 C C . GLU A 1 75 ? 8.805 -11.431 -1.432 1.00 82.31 75 GLU A C 1
ATOM 598 O O . GLU A 1 75 ? 9.585 -12.086 -0.736 1.00 82.31 75 GLU A O 1
ATOM 603 N N . ARG A 1 76 ? 8.284 -10.276 -1.014 1.00 71.12 76 ARG A N 1
ATOM 604 C CA . ARG A 1 76 ? 8.556 -9.626 0.275 1.00 71.12 76 ARG A CA 1
ATOM 605 C C . ARG A 1 76 ? 7.538 -10.000 1.341 1.00 71.12 76 ARG A C 1
ATOM 607 O O . ARG A 1 76 ? 7.994 -10.141 2.498 1.00 71.12 76 ARG A O 1
#